Protein AF-A0AAD4HJQ7-F1 (afdb_monomer_lite)

Sequence (181 aa):
MALFNGVHYALSSSIQAGRHKELSALLDLHGATSAPPHTHIIALAGSHIEGEYEGSLHVVSDMWYEGIDGQYVSERYYSPDPIMIFSGVVACATDLSQWDLEVLSAGITSLGGQWRTALTRDVTHLFALHKQSNKYQTAMYFAPYTGMFILTPHWFDDSVQLGCRISEIPYLWPDPEVLAR

InterPro domains:
  IPR001357 BRCT domain [PF12738] (89-140)
  IPR001357 BRCT domain [PS50172] (81-173)
  IPR036420 BRCT domain superfamily [G3DSA:3.40.50.10190] (83-172)
  IPR036420 BRCT domain superfamily [SSF52113] (53-179)
  IPR053036 Cell Cycle and DNA Repair Regulator [PTHR47667] (70-180)

pLDDT: mean 89.57, std 9.07, range [53.84, 98.19]

Organism: NCBI:txid1912939

Structure (mmCIF, N/CA/C/O backbone):
data_AF-A0AAD4HJQ7-F1
#
_entry.id   AF-A0AAD4HJQ7-F1
#
loop_
_atom_site.group_PDB
_atom_site.id
_atom_site.type_symbol
_atom_site.label_atom_id
_atom_site.label_alt_id
_atom_site.label_comp_id
_atom_site.label_asym_id
_atom_site.label_entity_id
_atom_site.label_seq_id
_atom_site.pdbx_PDB_ins_code
_atom_site.Cartn_x
_atom_site.Cartn_y
_atom_site.Cartn_z
_atom_site.occupancy
_atom_site.B_iso_or_equiv
_atom_site.auth_seq_id
_atom_site.auth_comp_id
_atom_site.auth_asym_id
_atom_site.auth_atom_id
_atom_site.pdbx_PDB_model_num
ATOM 1 N N . MET A 1 1 ? 19.127 -16.243 0.456 1.00 53.84 1 MET A N 1
ATOM 2 C CA . MET A 1 1 ? 18.537 -16.365 -0.895 1.00 53.84 1 MET A CA 1
ATOM 3 C C . MET A 1 1 ? 18.369 -14.960 -1.438 1.00 53.84 1 MET A C 1
ATOM 5 O O . MET A 1 1 ? 17.975 -14.101 -0.662 1.00 53.84 1 MET A O 1
ATOM 9 N N . ALA A 1 2 ? 18.725 -14.716 -2.700 1.00 65.38 2 ALA A N 1
ATOM 10 C CA . ALA A 1 2 ? 18.425 -13.444 -3.355 1.00 65.38 2 ALA A CA 1
ATOM 11 C C . ALA A 1 2 ? 16.905 -13.322 -3.536 1.00 65.38 2 ALA A C 1
ATOM 13 O O . ALA A 1 2 ? 16.264 -14.292 -3.941 1.00 65.38 2 ALA A O 1
ATOM 14 N N . LEU A 1 3 ? 16.345 -12.168 -3.185 1.00 73.75 3 LEU A N 1
ATOM 15 C CA . LEU A 1 3 ? 14.900 -11.931 -3.157 1.00 73.75 3 LEU A CA 1
ATOM 16 C C . LEU A 1 3 ? 14.321 -11.781 -4.563 1.00 73.75 3 LEU A C 1
ATOM 18 O O . LEU A 1 3 ? 13.206 -12.219 -4.808 1.00 73.75 3 LEU A O 1
ATOM 22 N N . PHE A 1 4 ? 15.112 -11.249 -5.492 1.00 79.62 4 PHE A N 1
ATOM 23 C CA . PHE A 1 4 ? 14.716 -10.974 -6.870 1.00 79.62 4 PHE A CA 1
ATOM 24 C C . PHE A 1 4 ? 15.426 -11.861 -7.890 1.00 79.62 4 PHE A C 1
ATOM 26 O O . PHE A 1 4 ? 15.778 -11.428 -8.985 1.00 79.62 4 PHE A O 1
ATOM 33 N N . ASN A 1 5 ? 15.654 -13.126 -7.540 1.00 81.56 5 ASN A N 1
ATOM 34 C CA . ASN A 1 5 ? 16.309 -14.050 -8.455 1.00 81.56 5 ASN A CA 1
ATOM 35 C C . ASN A 1 5 ? 15.503 -14.199 -9.761 1.00 81.56 5 ASN A C 1
ATOM 37 O O . ASN A 1 5 ? 14.342 -14.602 -9.729 1.00 81.56 5 ASN A O 1
ATOM 41 N N . GLY A 1 6 ? 16.129 -13.894 -10.901 1.00 86.38 6 GLY A N 1
ATOM 42 C CA . GLY A 1 6 ? 15.483 -13.921 -12.217 1.00 86.38 6 GLY A CA 1
ATOM 43 C C . GLY A 1 6 ? 14.704 -12.653 -12.583 1.00 86.38 6 GLY A C 1
ATOM 44 O O . GLY A 1 6 ? 14.067 -12.626 -13.634 1.00 86.38 6 GLY A O 1
ATOM 45 N N . VAL A 1 7 ? 14.763 -11.596 -11.767 1.00 90.75 7 VAL A N 1
ATOM 46 C CA . VAL A 1 7 ? 14.189 -10.288 -12.110 1.00 90.75 7 VAL A CA 1
ATOM 47 C C . VAL A 1 7 ? 15.192 -9.496 -12.941 1.00 90.75 7 VAL A C 1
ATOM 49 O O . VAL A 1 7 ? 16.230 -9.052 -12.454 1.00 90.75 7 VAL A O 1
ATOM 52 N N . HIS A 1 8 ? 14.838 -9.286 -14.203 1.00 93.94 8 HIS A N 1
ATOM 53 C CA . HIS A 1 8 ? 15.518 -8.373 -15.115 1.00 93.94 8 HIS A CA 1
ATOM 54 C C . HIS A 1 8 ? 14.680 -7.094 -15.235 1.00 93.94 8 HIS A C 1
ATOM 56 O O . HIS A 1 8 ? 13.587 -7.152 -15.807 1.00 93.94 8 HIS A O 1
ATOM 62 N N . TYR A 1 9 ? 15.125 -5.973 -14.668 1.00 93.56 9 TYR A N 1
ATOM 63 C CA . TYR A 1 9 ? 14.328 -4.750 -14.541 1.00 93.56 9 TYR A CA 1
ATOM 64 C C . TYR A 1 9 ? 14.770 -3.643 -15.503 1.00 93.56 9 TYR A C 1
ATOM 66 O O . TYR A 1 9 ? 15.954 -3.463 -15.770 1.00 93.56 9 TYR A O 1
ATOM 74 N N . ALA A 1 10 ? 13.803 -2.860 -15.968 1.00 93.56 10 ALA A N 1
ATOM 75 C CA . ALA A 1 10 ? 14.008 -1.545 -16.562 1.00 93.56 10 ALA A CA 1
ATOM 76 C C . ALA A 1 10 ? 13.371 -0.477 -15.662 1.00 93.56 10 ALA A C 1
ATOM 78 O O . ALA A 1 10 ? 12.372 -0.743 -14.992 1.00 93.56 10 ALA A O 1
ATOM 79 N N . LEU A 1 11 ? 13.934 0.731 -15.641 1.00 93.31 11 LEU A N 1
ATOM 80 C CA . LEU A 1 11 ? 13.335 1.874 -14.949 1.00 93.31 11 LEU A CA 1
ATOM 81 C C . LEU A 1 11 ? 12.582 2.742 -15.960 1.00 93.31 11 LEU A C 1
ATOM 83 O O . LEU A 1 11 ? 13.132 3.096 -17.003 1.00 93.31 11 LEU A O 1
ATOM 87 N N . SER A 1 12 ? 11.334 3.068 -15.638 1.00 93.06 12 SER A N 1
ATOM 88 C CA . SER A 1 12 ? 10.480 3.973 -16.408 1.00 93.06 12 SER A CA 1
ATOM 89 C C . SER A 1 12 ? 11.020 5.403 -16.400 1.00 93.06 12 SER A C 1
ATOM 91 O O . SER A 1 12 ? 11.696 5.830 -15.460 1.00 93.06 12 SER A O 1
ATOM 93 N N . SER A 1 13 ? 10.643 6.174 -17.421 1.00 91.12 13 SER A N 1
ATOM 94 C CA . SER A 1 13 ? 10.939 7.608 -17.502 1.00 91.12 13 SER A CA 1
ATOM 95 C C . SER A 1 13 ? 10.264 8.442 -16.400 1.00 91.12 13 SER A C 1
ATOM 97 O O . SER A 1 13 ? 10.694 9.561 -16.117 1.00 91.12 13 SER A O 1
ATOM 99 N N . SER A 1 14 ? 9.243 7.878 -15.745 1.00 91.38 14 SER A N 1
ATOM 100 C CA . SER A 1 14 ? 8.545 8.470 -14.597 1.00 91.38 14 SER A CA 1
ATOM 101 C C . SER A 1 14 ? 9.419 8.621 -13.348 1.00 91.38 14 SER A C 1
ATOM 103 O O . SER A 1 14 ? 9.128 9.458 -12.489 1.00 91.38 14 SER A O 1
ATOM 105 N N . ILE A 1 15 ? 10.492 7.835 -13.219 1.00 90.19 15 ILE A N 1
ATOM 106 C CA . ILE A 1 15 ? 11.391 7.910 -12.068 1.00 90.19 15 ILE A CA 1
ATOM 107 C C . ILE A 1 15 ? 12.404 9.041 -12.302 1.00 90.19 15 ILE A C 1
ATOM 109 O O . ILE A 1 15 ? 12.969 9.220 -13.376 1.00 90.19 15 ILE A O 1
ATOM 113 N N . GLN A 1 16 ? 12.641 9.862 -11.278 1.00 87.69 16 GLN A N 1
ATOM 114 C CA . GLN A 1 16 ? 13.608 10.954 -11.380 1.00 87.69 16 GLN A CA 1
ATOM 115 C C . GLN A 1 16 ? 15.048 10.426 -11.411 1.00 87.69 16 GLN A C 1
ATOM 117 O O . GLN A 1 16 ? 15.407 9.530 -10.645 1.00 87.69 16 GLN A O 1
ATOM 122 N N . ALA A 1 17 ? 15.919 11.067 -12.198 1.00 83.94 17 ALA A N 1
ATOM 123 C CA . ALA A 1 17 ? 17.318 10.656 -12.368 1.00 83.94 17 ALA A CA 1
ATOM 124 C C . ALA A 1 17 ? 18.100 10.501 -11.045 1.00 83.94 17 ALA A C 1
ATOM 126 O O . ALA A 1 17 ? 18.955 9.625 -10.933 1.00 83.94 17 ALA A O 1
ATOM 127 N N . GLY A 1 18 ? 17.796 11.316 -10.027 1.00 83.81 18 GLY A N 1
ATOM 128 C CA . GLY A 1 18 ? 18.406 11.192 -8.697 1.00 83.81 18 GLY A CA 1
ATOM 129 C C . GLY A 1 18 ? 18.055 9.877 -7.989 1.00 83.81 18 GLY A C 1
ATOM 130 O O . GLY A 1 18 ? 18.923 9.269 -7.367 1.00 83.81 18 GLY A O 1
ATOM 131 N N . ARG A 1 19 ? 16.815 9.400 -8.152 1.00 85.69 19 ARG A N 1
ATOM 132 C CA . ARG A 1 19 ? 16.302 8.168 -7.535 1.00 85.69 19 ARG A CA 1
ATOM 133 C C . ARG A 1 19 ? 16.694 6.906 -8.306 1.00 85.69 19 ARG A C 1
ATOM 135 O O . ARG A 1 19 ? 16.763 5.840 -7.707 1.00 85.69 19 ARG A O 1
ATOM 142 N N . HIS A 1 20 ? 17.031 7.017 -9.596 1.00 88.88 20 HIS A N 1
ATOM 143 C CA . HIS A 1 20 ? 17.477 5.872 -10.409 1.00 88.88 20 HIS A CA 1
ATOM 144 C C . HIS A 1 20 ? 18.635 5.124 -9.755 1.00 88.88 20 HIS A C 1
ATOM 146 O O . HIS A 1 20 ? 18.604 3.906 -9.637 1.00 88.88 20 HIS A O 1
ATOM 152 N N . LYS A 1 21 ? 19.660 5.860 -9.314 1.00 88.44 21 LYS A N 1
ATOM 153 C CA . LYS A 1 21 ? 20.875 5.253 -8.766 1.00 88.44 21 LYS A CA 1
ATOM 154 C C . LYS A 1 21 ? 20.607 4.514 -7.456 1.00 88.44 21 LYS A C 1
ATOM 156 O O . LYS A 1 21 ? 21.158 3.439 -7.247 1.00 88.44 21 LYS A O 1
ATOM 161 N N . GLU A 1 22 ? 19.790 5.104 -6.591 1.00 88.81 22 GLU A N 1
ATOM 162 C CA . GLU A 1 22 ? 19.395 4.506 -5.316 1.00 88.81 22 GLU A CA 1
ATOM 163 C C . GLU A 1 22 ? 18.571 3.238 -5.540 1.00 88.81 22 GLU A C 1
ATOM 165 O O . GLU A 1 22 ? 18.922 2.175 -5.032 1.00 88.81 22 GLU A O 1
ATOM 170 N N . LEU A 1 23 ? 17.535 3.332 -6.373 1.00 88.75 23 LEU A N 1
ATOM 171 C CA . LEU A 1 23 ? 16.644 2.218 -6.664 1.00 88.75 23 LEU A CA 1
ATOM 172 C C . LEU A 1 23 ? 17.383 1.065 -7.353 1.00 88.75 23 LEU A C 1
ATOM 174 O O . LEU A 1 23 ? 17.242 -0.081 -6.937 1.00 88.75 23 LEU A O 1
ATOM 178 N N . SER A 1 24 ? 18.232 1.358 -8.344 1.00 91.44 24 SER A N 1
ATOM 179 C CA . SER A 1 24 ? 19.091 0.349 -8.971 1.00 91.44 24 SER A CA 1
ATOM 180 C C . SER A 1 24 ? 20.007 -0.330 -7.960 1.00 91.44 24 SER A C 1
ATOM 182 O O . SER A 1 24 ? 20.084 -1.553 -7.944 1.00 91.44 24 SER A O 1
ATOM 184 N N . ALA A 1 25 ? 20.655 0.435 -7.075 1.00 89.94 25 ALA A N 1
ATOM 185 C CA . ALA A 1 25 ? 21.526 -0.142 -6.055 1.00 89.94 25 ALA A CA 1
ATOM 186 C C . ALA A 1 25 ? 20.768 -1.092 -5.112 1.00 89.94 25 ALA A C 1
ATOM 188 O O . ALA A 1 25 ? 21.298 -2.145 -4.766 1.00 89.94 25 ALA A O 1
ATOM 189 N N . LEU A 1 26 ? 19.534 -0.753 -4.725 1.00 87.56 26 LEU A N 1
ATOM 190 C CA . LEU A 1 26 ? 18.683 -1.604 -3.885 1.00 87.56 26 LEU A CA 1
ATOM 191 C C . LEU A 1 26 ? 18.238 -2.881 -4.611 1.00 87.56 26 LEU A C 1
ATOM 193 O O . LEU A 1 26 ? 18.324 -3.976 -4.055 1.00 87.56 26 LEU A O 1
ATOM 197 N N . LEU A 1 27 ? 17.793 -2.762 -5.861 1.00 88.75 27 LEU A N 1
ATOM 198 C CA . LEU A 1 27 ? 17.360 -3.898 -6.679 1.00 88.75 27 LEU A CA 1
ATOM 199 C C . LEU A 1 27 ? 18.513 -4.870 -6.946 1.00 88.75 27 LEU A C 1
ATOM 201 O O . LEU A 1 27 ? 18.362 -6.079 -6.745 1.00 88.75 27 LEU A O 1
ATOM 205 N N . ASP A 1 28 ? 19.675 -4.339 -7.328 1.00 90.88 28 ASP A N 1
ATOM 206 C CA . ASP A 1 28 ? 20.890 -5.113 -7.583 1.00 90.88 28 ASP A CA 1
ATOM 207 C C . ASP A 1 28 ? 21.371 -5.813 -6.300 1.00 90.88 28 ASP A C 1
ATOM 209 O O . ASP A 1 28 ? 21.709 -6.999 -6.322 1.00 90.88 28 ASP A O 1
ATOM 213 N N . LEU A 1 29 ? 21.333 -5.118 -5.152 1.00 87.88 29 LEU A N 1
ATOM 214 C CA . LEU A 1 29 ? 21.660 -5.688 -3.838 1.00 87.88 29 LEU A CA 1
ATOM 215 C C . LEU A 1 29 ? 20.775 -6.898 -3.497 1.00 87.88 29 LEU A C 1
ATOM 217 O O . LEU A 1 29 ? 21.240 -7.855 -2.873 1.00 87.88 29 LEU A O 1
ATOM 221 N N . HIS A 1 30 ? 19.513 -6.877 -3.925 1.00 85.50 30 HIS A N 1
ATOM 222 C CA . HIS A 1 30 ? 18.552 -7.959 -3.713 1.00 85.50 30 HIS A CA 1
ATOM 223 C C . HIS A 1 30 ? 18.520 -9.007 -4.840 1.00 85.50 30 HIS A C 1
ATOM 225 O O . HIS A 1 30 ? 17.731 -9.958 -4.774 1.00 85.50 30 HIS A O 1
ATOM 231 N N . GLY A 1 31 ? 19.442 -8.906 -5.803 1.00 88.50 31 GLY A N 1
ATOM 232 C CA . GLY A 1 31 ? 19.708 -9.903 -6.840 1.00 88.50 31 GLY A CA 1
ATOM 233 C C . GLY A 1 31 ? 18.910 -9.738 -8.130 1.00 88.50 31 GLY A C 1
ATOM 234 O O . GLY A 1 31 ? 18.903 -10.666 -8.938 1.00 88.50 31 GLY A O 1
ATOM 235 N N . ALA A 1 32 ? 18.260 -8.589 -8.324 1.00 91.12 32 ALA A N 1
ATOM 236 C CA . ALA A 1 32 ? 17.746 -8.200 -9.630 1.00 91.12 32 ALA A CA 1
ATOM 237 C C . ALA A 1 32 ? 18.899 -7.730 -10.537 1.00 91.12 32 ALA A C 1
ATOM 239 O O . ALA A 1 32 ? 20.020 -7.496 -10.083 1.00 91.12 32 ALA A O 1
ATOM 240 N N . THR A 1 33 ? 18.639 -7.576 -11.831 1.00 93.62 33 THR A N 1
ATOM 241 C CA . THR A 1 33 ? 19.623 -7.051 -12.786 1.00 93.62 33 THR A CA 1
ATOM 242 C C . THR A 1 33 ? 18.975 -6.131 -13.809 1.00 93.62 33 THR A C 1
ATOM 244 O O . THR A 1 33 ? 17.847 -6.362 -14.223 1.00 93.62 33 THR A O 1
ATOM 247 N N . SER A 1 34 ? 19.698 -5.111 -14.267 1.00 93.88 34 SER A N 1
ATOM 248 C CA . SER A 1 34 ? 19.281 -4.259 -15.390 1.00 93.88 34 SER A CA 1
ATOM 249 C C . SER A 1 34 ? 19.642 -4.838 -16.768 1.00 93.88 34 SER A C 1
ATOM 251 O O . SER A 1 34 ? 19.495 -4.172 -17.792 1.00 93.88 34 SER A O 1
ATOM 253 N N . ALA A 1 35 ? 20.153 -6.074 -16.823 1.00 93.44 35 ALA A N 1
ATOM 254 C CA . ALA A 1 35 ? 20.524 -6.719 -18.077 1.00 93.44 35 ALA A CA 1
ATOM 255 C C . ALA A 1 35 ? 19.285 -7.198 -18.865 1.00 93.44 35 ALA A C 1
ATOM 257 O O . ALA A 1 35 ? 18.402 -7.824 -18.278 1.00 93.44 35 ALA A O 1
ATOM 258 N N . PRO A 1 36 ? 19.223 -7.008 -20.195 1.00 90.94 36 PRO A N 1
ATOM 259 C CA . PRO A 1 36 ? 18.152 -7.563 -21.021 1.00 90.94 36 PRO A CA 1
ATOM 260 C C . PRO A 1 36 ? 18.276 -9.096 -21.194 1.00 90.94 36 PRO A C 1
ATOM 262 O O . PRO A 1 36 ? 19.372 -9.643 -21.037 1.00 90.94 36 PRO A O 1
ATOM 265 N N . PRO A 1 37 ? 17.193 -9.799 -21.586 1.00 92.25 37 PRO A N 1
ATOM 266 C CA . PRO A 1 37 ? 15.848 -9.272 -21.838 1.00 92.25 37 PRO A CA 1
ATOM 267 C C . PRO A 1 37 ? 15.123 -8.901 -20.538 1.00 92.25 37 PRO A C 1
ATOM 269 O O . PRO A 1 37 ? 15.193 -9.630 -19.553 1.00 92.25 37 PRO A O 1
ATOM 272 N N . HIS A 1 38 ? 14.422 -7.764 -20.538 1.00 93.25 38 HIS A N 1
ATOM 273 C CA . HIS A 1 38 ? 13.694 -7.305 -19.357 1.00 93.25 38 HIS A CA 1
ATOM 274 C C . HIS A 1 38 ? 12.446 -8.159 -19.109 1.00 93.25 38 HIS A C 1
ATOM 276 O O . HIS A 1 38 ? 11.798 -8.641 -20.035 1.00 93.25 38 HIS A O 1
ATOM 282 N N . THR A 1 39 ? 12.121 -8.313 -17.833 1.00 92.56 39 THR A N 1
ATOM 283 C CA . THR A 1 39 ? 10.938 -9.013 -17.308 1.00 92.56 39 THR A CA 1
ATOM 284 C C . THR A 1 39 ? 10.015 -8.054 -16.560 1.00 92.56 39 THR A C 1
ATOM 286 O O . THR A 1 39 ? 8.809 -8.273 -16.533 1.00 92.56 39 THR A O 1
ATOM 289 N N . HIS A 1 40 ? 10.579 -6.990 -15.978 1.00 92.62 40 HIS A N 1
ATOM 290 C CA . HIS A 1 40 ? 9.864 -6.009 -15.173 1.00 92.62 40 HIS A CA 1
ATOM 291 C C . HIS A 1 40 ? 10.182 -4.589 -15.642 1.00 92.62 40 HIS A C 1
ATOM 293 O O . HIS A 1 40 ? 11.316 -4.297 -16.031 1.00 92.62 40 HIS A O 1
ATOM 299 N N . ILE A 1 41 ? 9.199 -3.700 -15.548 1.00 93.12 41 ILE A N 1
ATOM 300 C CA . ILE A 1 41 ? 9.391 -2.253 -15.611 1.00 93.12 41 ILE A CA 1
ATOM 301 C C . ILE A 1 41 ? 8.957 -1.647 -14.280 1.00 93.12 41 ILE A C 1
ATOM 303 O O . ILE A 1 41 ? 7.861 -1.918 -13.792 1.00 93.12 41 ILE A O 1
ATOM 307 N N . ILE A 1 42 ? 9.840 -0.852 -13.685 1.00 92.88 42 ILE A N 1
ATOM 308 C CA . ILE A 1 42 ? 9.601 -0.190 -12.406 1.00 92.88 42 ILE A CA 1
ATOM 309 C C . ILE A 1 42 ? 9.298 1.276 -12.684 1.00 92.88 42 ILE A C 1
ATOM 311 O O . ILE A 1 42 ? 10.084 1.954 -13.349 1.00 92.88 42 ILE A O 1
ATOM 315 N N . ALA A 1 43 ? 8.166 1.755 -12.187 1.00 93.44 43 ALA A N 1
ATOM 316 C CA . ALA A 1 43 ? 7.661 3.102 -12.410 1.00 93.44 43 ALA A CA 1
ATOM 317 C C . ALA A 1 43 ? 7.321 3.807 -11.103 1.00 93.44 43 ALA A C 1
ATOM 319 O O . ALA A 1 43 ? 7.107 3.167 -10.082 1.00 93.44 43 ALA A O 1
ATOM 320 N N . LEU A 1 44 ? 7.257 5.133 -11.129 1.00 90.94 44 LEU A N 1
ATOM 321 C CA . LEU A 1 44 ? 6.841 5.908 -9.965 1.00 90.94 44 LEU A CA 1
ATOM 322 C C . LEU A 1 44 ? 5.393 5.547 -9.586 1.00 90.94 44 LEU A C 1
ATOM 324 O O . LEU A 1 44 ? 4.520 5.511 -10.455 1.00 90.94 44 LEU A O 1
ATOM 328 N N . ALA A 1 45 ? 5.115 5.290 -8.310 1.00 88.94 45 ALA A N 1
ATOM 329 C CA . ALA A 1 45 ? 3.748 5.094 -7.838 1.00 88.94 45 ALA A CA 1
ATOM 330 C C . ALA A 1 45 ? 2.850 6.287 -8.221 1.00 88.94 45 ALA A C 1
ATOM 332 O O . ALA A 1 45 ? 3.209 7.446 -8.011 1.00 88.94 45 ALA A O 1
ATOM 333 N N . GLY A 1 46 ? 1.682 5.998 -8.795 1.00 88.25 46 GLY A N 1
ATOM 334 C CA . GLY A 1 46 ? 0.746 7.006 -9.292 1.00 88.25 46 GLY A CA 1
ATOM 335 C C . GLY A 1 46 ? 1.091 7.583 -10.669 1.00 88.25 46 GLY A C 1
ATOM 336 O O . GLY A 1 46 ? 0.530 8.610 -11.048 1.00 88.25 46 GLY A O 1
ATOM 337 N N . SER A 1 47 ? 2.009 6.968 -11.420 1.00 88.44 47 SER A N 1
ATOM 338 C CA . SER A 1 47 ? 2.360 7.408 -12.774 1.00 88.44 47 SER A CA 1
ATOM 339 C C . SER A 1 47 ? 1.653 6.594 -13.858 1.00 88.44 47 SER A C 1
ATOM 341 O O . SER A 1 47 ? 1.473 5.381 -13.757 1.00 88.44 47 SER A O 1
ATOM 343 N N . HIS A 1 48 ? 1.278 7.278 -14.940 1.00 84.38 48 HIS A N 1
ATOM 344 C CA . HIS A 1 48 ? 0.820 6.640 -16.168 1.00 84.38 48 HIS A CA 1
ATOM 345 C C . HIS A 1 48 ? 2.027 6.380 -17.072 1.00 84.38 48 HIS A C 1
ATOM 347 O O . HIS A 1 48 ? 2.686 7.328 -17.494 1.00 84.38 48 HIS A O 1
ATOM 353 N N . ILE A 1 49 ? 2.300 5.112 -17.380 1.00 84.62 49 ILE A N 1
ATOM 354 C CA . ILE A 1 49 ? 3.458 4.695 -18.194 1.00 84.62 49 ILE A CA 1
ATOM 355 C C . ILE A 1 49 ? 3.048 3.978 -19.489 1.00 84.62 49 ILE A C 1
ATOM 357 O O . ILE A 1 49 ? 3.773 3.131 -20.015 1.00 84.62 49 ILE A O 1
ATOM 361 N N . GLU A 1 50 ? 1.844 4.269 -19.985 1.00 79.81 50 GLU A N 1
ATOM 362 C CA . GLU A 1 50 ? 1.331 3.683 -21.222 1.00 79.81 50 GLU A CA 1
ATOM 363 C C . GLU A 1 50 ? 2.275 3.970 -22.398 1.00 79.81 50 GLU A C 1
ATOM 365 O O . GLU A 1 50 ? 2.661 5.111 -22.646 1.00 79.81 50 GLU A O 1
ATOM 370 N N . GLY A 1 51 ? 2.648 2.920 -23.132 1.00 78.19 51 GLY A N 1
ATOM 371 C CA . GLY A 1 51 ? 3.512 3.033 -24.308 1.00 78.19 51 GLY A CA 1
ATOM 372 C C . GLY A 1 51 ? 5.013 3.130 -24.019 1.00 78.19 51 GLY A C 1
ATOM 373 O O . GLY A 1 51 ? 5.789 3.196 -24.968 1.00 78.19 51 GLY A O 1
ATOM 374 N N . GLU A 1 52 ? 5.453 3.092 -22.755 1.00 80.94 52 GLU A N 1
ATOM 375 C CA . GLU A 1 52 ? 6.890 3.024 -22.426 1.00 80.94 52 GLU A CA 1
ATOM 376 C C . GLU A 1 52 ? 7.502 1.631 -22.643 1.00 80.94 52 GLU A C 1
ATOM 378 O O . GLU A 1 52 ? 8.723 1.485 -22.701 1.00 80.94 52 GLU A O 1
ATOM 383 N N . TYR A 1 53 ? 6.671 0.597 -22.754 1.00 76.56 53 TYR A N 1
ATOM 384 C CA . TYR A 1 53 ? 7.103 -0.786 -22.905 1.00 76.56 53 TYR A CA 1
ATOM 385 C C . TYR A 1 53 ? 6.244 -1.538 -23.925 1.00 76.56 53 TYR A C 1
ATOM 387 O O . TYR A 1 53 ? 5.064 -1.246 -24.113 1.00 76.56 53 TYR A O 1
ATOM 395 N N . GLU A 1 54 ? 6.846 -2.543 -24.560 1.00 68.00 54 GLU A N 1
ATOM 396 C CA . GLU A 1 54 ? 6.178 -3.460 -25.483 1.00 68.00 54 GLU A 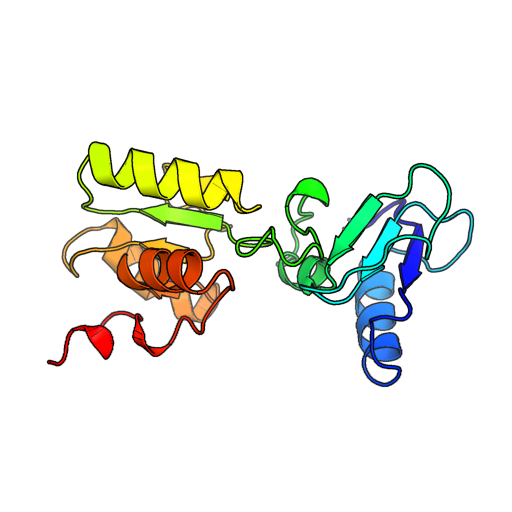CA 1
ATOM 397 C C . GLU A 1 54 ? 6.186 -4.884 -24.907 1.00 68.00 54 GLU A C 1
ATOM 399 O O . GLU A 1 54 ? 7.172 -5.331 -24.318 1.00 68.00 54 GLU A O 1
ATOM 404 N N . GLY A 1 55 ? 5.093 -5.625 -25.104 1.00 74.75 55 GLY A N 1
ATOM 405 C CA . GLY A 1 55 ? 4.992 -7.031 -24.707 1.00 74.75 55 GLY A CA 1
ATOM 406 C C . GLY A 1 55 ? 4.523 -7.260 -23.265 1.00 74.75 55 GLY A C 1
ATOM 407 O O . GLY A 1 55 ? 3.815 -6.446 -22.682 1.00 74.75 55 GLY A O 1
ATOM 408 N N . SER A 1 56 ? 4.864 -8.423 -22.709 1.00 81.38 56 SER A N 1
ATOM 409 C CA . SER A 1 56 ? 4.323 -8.947 -21.446 1.00 81.38 56 SER A CA 1
ATOM 410 C C . SER A 1 56 ? 5.206 -8.640 -20.228 1.00 81.38 56 SER A C 1
ATOM 412 O O . SER A 1 56 ? 5.490 -9.543 -19.440 1.00 81.38 56 SER A O 1
ATOM 414 N N . LEU A 1 57 ? 5.702 -7.406 -20.099 1.00 89.12 57 LEU A N 1
ATOM 415 C CA . LEU A 1 57 ? 6.480 -7.011 -18.919 1.00 89.12 57 LEU A CA 1
ATOM 416 C C . LEU A 1 57 ? 5.575 -6.871 -17.691 1.00 89.12 57 LEU A C 1
ATOM 418 O O . LEU A 1 57 ? 4.452 -6.376 -17.784 1.00 89.12 57 LEU A O 1
ATOM 422 N N . HIS A 1 58 ? 6.092 -7.253 -16.526 1.00 90.00 58 HIS A N 1
ATOM 423 C CA . HIS A 1 58 ? 5.458 -6.951 -15.249 1.00 90.00 58 HIS A CA 1
ATOM 424 C C . HIS A 1 58 ? 5.706 -5.489 -14.886 1.00 90.00 58 HIS A C 1
ATOM 426 O O . HIS A 1 58 ? 6.844 -5.064 -14.691 1.00 90.00 58 HIS A O 1
ATOM 432 N N . VAL A 1 59 ? 4.632 -4.717 -14.801 1.00 91.19 59 VAL A N 1
ATOM 433 C CA . VAL A 1 59 ? 4.683 -3.304 -14.436 1.00 91.19 59 VAL A CA 1
ATOM 434 C C . VAL A 1 59 ? 4.503 -3.175 -12.932 1.00 91.19 59 VAL A C 1
ATOM 436 O O . VAL A 1 59 ? 3.469 -3.585 -12.407 1.00 91.19 59 VAL A O 1
ATOM 439 N N . VAL A 1 60 ? 5.492 -2.602 -12.249 1.00 92.00 60 VAL A N 1
ATOM 440 C CA . VAL A 1 60 ? 5.473 -2.437 -10.792 1.00 92.00 60 VAL A CA 1
ATOM 441 C C . VAL A 1 60 ? 5.836 -1.022 -10.368 1.00 92.00 60 VAL A C 1
ATOM 443 O O . VAL A 1 60 ? 6.610 -0.334 -11.028 1.00 92.00 60 VAL A O 1
ATOM 446 N N . SER A 1 61 ? 5.289 -0.579 -9.244 1.00 91.06 61 SER A N 1
ATOM 447 C CA . SER A 1 61 ? 5.670 0.670 -8.606 1.00 91.06 61 SER A CA 1
ATOM 448 C C . SER A 1 61 ? 7.056 0.554 -7.984 1.00 91.06 61 SER A C 1
ATOM 450 O O . SER A 1 61 ? 7.447 -0.501 -7.486 1.00 91.06 61 SER A O 1
ATOM 452 N N . ASP A 1 62 ? 7.747 1.673 -7.904 1.00 87.88 62 ASP A N 1
ATOM 453 C CA . ASP A 1 62 ? 8.963 1.888 -7.135 1.00 87.88 62 ASP A CA 1
ATOM 454 C C . ASP A 1 62 ? 8.810 1.562 -5.645 1.00 87.88 62 ASP A C 1
ATOM 456 O O . ASP A 1 62 ? 9.807 1.294 -4.998 1.00 87.88 62 ASP A O 1
ATOM 460 N N . MET A 1 63 ? 7.593 1.472 -5.110 1.00 83.38 63 MET A N 1
ATOM 461 C CA . MET A 1 63 ? 7.330 0.989 -3.745 1.00 83.38 63 MET A CA 1
ATOM 462 C C . MET A 1 63 ? 7.550 -0.523 -3.575 1.00 83.38 63 MET A C 1
ATOM 464 O O . MET A 1 63 ? 7.549 -1.026 -2.453 1.00 83.38 63 MET A O 1
ATOM 468 N N . TRP A 1 64 ? 7.749 -1.272 -4.665 1.00 82.81 64 TRP A N 1
ATOM 469 C CA . TRP A 1 64 ? 7.944 -2.723 -4.619 1.00 82.81 64 TRP A CA 1
ATOM 470 C C . TRP A 1 64 ? 9.172 -3.129 -3.798 1.00 82.81 64 TRP A C 1
ATOM 472 O O . TRP A 1 64 ? 9.169 -4.204 -3.198 1.00 82.81 64 TRP A O 1
ATOM 482 N N . TYR A 1 65 ? 10.187 -2.257 -3.692 1.00 71.81 65 TYR A N 1
ATOM 483 C CA . TYR A 1 65 ? 11.327 -2.538 -2.818 1.00 71.81 65 TYR A CA 1
ATOM 484 C C . TYR A 1 65 ? 11.031 -2.346 -1.325 1.00 71.81 65 TYR A C 1
ATOM 486 O O . TYR A 1 65 ? 11.690 -2.966 -0.494 1.00 71.81 65 TYR A O 1
ATOM 494 N N . GLU A 1 66 ? 10.053 -1.515 -0.959 1.00 64.81 66 GLU A N 1
ATOM 495 C CA . GLU A 1 66 ? 9.755 -1.215 0.449 1.00 64.81 66 GLU A CA 1
ATOM 496 C C . GLU A 1 66 ? 9.069 -2.386 1.159 1.00 64.81 66 GLU A C 1
ATOM 498 O O . GLU A 1 66 ? 9.206 -2.546 2.368 1.00 64.81 66 GLU A O 1
ATOM 503 N N . GLY A 1 67 ? 8.402 -3.269 0.410 1.00 57.84 67 GLY A N 1
ATOM 504 C CA . GLY A 1 67 ? 7.850 -4.519 0.944 1.00 57.84 67 GLY A CA 1
ATOM 505 C C . GLY A 1 67 ? 8.901 -5.547 1.383 1.00 57.84 67 GLY A C 1
ATOM 506 O O . GLY A 1 67 ? 8.546 -6.588 1.935 1.00 57.84 67 GLY A O 1
ATOM 507 N N . ILE A 1 68 ? 10.189 -5.294 1.138 1.00 60.53 68 ILE A N 1
ATOM 508 C CA . ILE A 1 68 ? 11.263 -6.279 1.272 1.00 60.53 68 ILE A CA 1
ATOM 509 C C . ILE A 1 68 ? 11.932 -6.214 2.655 1.00 60.53 68 ILE A C 1
ATOM 511 O O . ILE A 1 68 ? 13.149 -6.055 2.771 1.00 60.53 68 ILE A O 1
ATOM 515 N N . ASP A 1 69 ? 11.183 -6.451 3.733 1.00 58.12 69 ASP A N 1
ATOM 516 C CA . ASP A 1 69 ? 11.781 -6.798 5.039 1.00 58.12 69 ASP A CA 1
ATOM 517 C C . ASP A 1 69 ? 12.322 -8.247 5.015 1.00 58.12 69 ASP A C 1
ATOM 519 O O . ASP A 1 69 ? 11.908 -9.136 5.763 1.00 58.12 69 ASP A O 1
ATOM 523 N N . GLY A 1 70 ? 13.190 -8.540 4.042 1.00 57.91 70 GLY A N 1
ATOM 524 C CA . GLY A 1 70 ? 13.738 -9.872 3.803 1.00 57.91 70 GLY A CA 1
ATOM 525 C C . GLY A 1 70 ? 12.755 -10.890 3.210 1.00 57.91 70 GLY A C 1
ATOM 526 O O . GLY A 1 70 ? 13.087 -12.076 3.179 1.00 57.91 70 GLY A O 1
ATOM 527 N N . GLN A 1 71 ? 11.573 -10.472 2.739 1.00 62.38 71 GLN A N 1
ATOM 528 C CA . GLN A 1 71 ? 10.580 -11.346 2.097 1.00 62.38 71 GLN A CA 1
ATOM 529 C C . GLN A 1 71 ? 10.236 -10.856 0.690 1.00 62.38 71 GLN A C 1
ATOM 531 O O . GLN A 1 71 ? 10.068 -9.664 0.459 1.00 62.38 71 GLN A O 1
ATOM 536 N N . TYR A 1 72 ? 10.155 -11.787 -0.264 1.00 66.12 72 TYR A N 1
ATOM 537 C CA . TYR A 1 72 ? 9.695 -11.474 -1.613 1.00 66.12 72 TYR A CA 1
ATOM 538 C C . TYR A 1 72 ? 8.194 -11.194 -1.573 1.00 66.12 72 TYR A C 1
ATOM 540 O O . TYR A 1 72 ? 7.427 -12.005 -1.046 1.00 66.12 72 TYR A O 1
ATOM 548 N N . VAL A 1 73 ? 7.779 -10.073 -2.159 1.00 72.50 73 VAL A N 1
ATOM 549 C CA . VAL A 1 73 ? 6.370 -9.703 -2.277 1.00 72.50 73 VAL A CA 1
ATOM 550 C C . VAL A 1 73 ? 5.985 -9.695 -3.750 1.00 72.50 73 VAL A C 1
ATOM 552 O O . VAL A 1 73 ? 6.733 -9.218 -4.596 1.00 72.50 73 VAL A O 1
ATOM 555 N N . SER A 1 74 ? 4.827 -10.269 -4.069 1.00 78.31 74 SER A N 1
ATOM 556 C CA . SER A 1 74 ? 4.382 -10.438 -5.455 1.00 78.31 74 SER A CA 1
ATOM 557 C C . SER A 1 74 ? 4.136 -9.090 -6.137 1.00 78.31 74 SER A C 1
ATOM 559 O O . SER A 1 74 ? 3.413 -8.249 -5.601 1.00 78.31 74 SER A O 1
ATOM 561 N N . GLU A 1 75 ? 4.660 -8.938 -7.354 1.00 82.75 75 GLU A N 1
ATOM 562 C CA . GLU A 1 75 ? 4.512 -7.765 -8.226 1.00 82.75 75 GLU A CA 1
ATOM 563 C C . GLU A 1 75 ? 3.059 -7.303 -8.401 1.00 82.75 75 GLU A C 1
ATOM 565 O O . GLU A 1 75 ? 2.791 -6.108 -8.494 1.00 82.75 75 GLU A O 1
ATOM 570 N N . ARG A 1 76 ? 2.095 -8.233 -8.363 1.00 82.62 76 ARG A N 1
ATOM 571 C CA . ARG A 1 76 ? 0.664 -7.945 -8.560 1.00 82.62 76 ARG A CA 1
ATOM 572 C C . ARG A 1 76 ? 0.068 -6.950 -7.555 1.00 82.62 76 ARG A C 1
ATOM 574 O O . ARG A 1 76 ? -1.019 -6.440 -7.798 1.00 82.62 76 ARG A O 1
ATOM 581 N N . TYR A 1 77 ? 0.726 -6.745 -6.414 1.00 84.44 77 TYR A N 1
ATOM 582 C CA . TYR A 1 77 ? 0.253 -5.870 -5.337 1.00 84.44 77 TYR A CA 1
ATOM 583 C C . TYR A 1 77 ? 0.948 -4.511 -5.314 1.00 84.44 77 TYR A C 1
ATOM 585 O O . TYR A 1 77 ? 0.688 -3.720 -4.416 1.00 84.44 77 TYR A O 1
ATOM 593 N N . TYR A 1 78 ? 1.831 -4.252 -6.274 1.00 89.19 78 TYR A N 1
ATOM 594 C CA . TYR A 1 78 ? 2.589 -3.013 -6.383 1.00 89.19 78 TYR A CA 1
ATOM 595 C C . TYR A 1 78 ? 2.348 -2.403 -7.756 1.00 89.19 78 TYR A C 1
ATOM 597 O O . TYR A 1 78 ? 3.274 -2.254 -8.536 1.00 89.19 78 TYR A O 1
ATOM 605 N N . SER A 1 79 ? 1.099 -2.084 -8.088 1.00 90.56 79 SER A N 1
ATOM 606 C CA . SER A 1 79 ? 0.785 -1.358 -9.320 1.00 90.56 79 SER A CA 1
ATOM 607 C C . SER A 1 79 ? 1.240 0.108 -9.220 1.00 90.56 79 SER A C 1
ATOM 609 O O . SER A 1 79 ? 1.004 0.732 -8.182 1.00 90.56 79 SER A O 1
ATOM 611 N N . PRO A 1 80 ? 1.860 0.688 -10.265 1.00 90.88 80 PRO A N 1
ATOM 612 C CA . PRO A 1 80 ? 2.093 2.127 -10.348 1.00 90.88 80 PRO A CA 1
ATOM 613 C C . PRO A 1 80 ? 0.860 2.904 -10.830 1.00 90.88 80 PRO A C 1
ATOM 615 O O . PRO A 1 80 ? 0.892 4.130 -10.795 1.00 90.88 80 PRO A O 1
ATOM 618 N N . ASP A 1 81 ? -0.205 2.221 -11.266 1.00 90.62 81 ASP A N 1
ATOM 619 C CA . ASP A 1 81 ? -1.425 2.854 -11.773 1.00 90.62 81 ASP A CA 1
ATOM 620 C C . ASP A 1 81 ? -2.057 3.767 -10.702 1.00 90.62 81 ASP A C 1
ATOM 622 O O . ASP A 1 81 ? -2.364 3.286 -9.606 1.00 90.62 81 ASP A O 1
ATOM 626 N N . PRO A 1 82 ? -2.283 5.062 -10.988 1.00 88.81 82 PRO A N 1
ATOM 627 C CA . PRO A 1 82 ? -2.873 5.989 -10.027 1.00 88.81 82 PRO A CA 1
ATOM 628 C C . PRO A 1 82 ? -4.286 5.630 -9.559 1.00 88.81 82 PRO A C 1
ATOM 630 O O . PRO A 1 82 ? -4.689 6.126 -8.508 1.00 88.81 82 PRO A O 1
ATOM 633 N N . ILE A 1 83 ? -5.033 4.759 -10.251 1.00 91.88 83 ILE A N 1
ATOM 634 C CA . ILE A 1 83 ? -6.327 4.276 -9.727 1.00 91.88 83 ILE A CA 1
ATOM 635 C C . ILE A 1 83 ? -6.156 3.224 -8.619 1.00 91.88 83 ILE A C 1
ATOM 637 O O . ILE A 1 83 ? -7.079 2.990 -7.839 1.00 91.88 83 ILE A O 1
ATOM 641 N N . MET A 1 84 ? -4.984 2.587 -8.527 1.00 94.56 84 MET A N 1
ATOM 642 C CA . MET A 1 84 ? -4.666 1.566 -7.524 1.00 94.56 84 MET A CA 1
ATOM 643 C C . MET A 1 84 ? -4.131 2.222 -6.251 1.00 94.56 84 MET A C 1
ATOM 645 O O . MET A 1 84 ? -2.989 2.011 -5.841 1.00 94.56 84 MET A O 1
ATOM 649 N N . ILE A 1 85 ? -4.967 3.047 -5.620 1.00 94.81 85 ILE A N 1
ATOM 650 C CA . ILE A 1 85 ? -4.557 3.921 -4.512 1.00 94.81 85 ILE A CA 1
ATOM 651 C C . ILE A 1 85 ? -4.058 3.154 -3.278 1.00 94.81 85 ILE A C 1
ATOM 653 O O . ILE A 1 85 ? -3.288 3.691 -2.491 1.00 94.81 85 ILE A O 1
ATOM 657 N N . PHE A 1 86 ? -4.443 1.889 -3.111 1.00 95.62 86 PHE A N 1
ATOM 658 C CA . PHE A 1 86 ? -3.986 1.037 -2.011 1.00 95.62 86 PHE A CA 1
ATOM 659 C C . PHE A 1 86 ? -2.912 0.030 -2.440 1.00 95.62 86 PHE A C 1
ATOM 661 O O . PHE A 1 86 ? -2.628 -0.921 -1.715 1.00 95.62 86 PHE A O 1
ATOM 668 N N . SER A 1 87 ? -2.266 0.253 -3.585 1.00 93.38 87 SER A N 1
ATOM 669 C CA . SER A 1 87 ? -1.055 -0.464 -3.990 1.00 93.38 87 SER A CA 1
ATOM 670 C C . SER A 1 87 ? -0.009 -0.473 -2.861 1.00 93.38 87 SER A C 1
ATOM 672 O O . SER A 1 87 ? 0.275 0.549 -2.230 1.00 93.38 87 SER A O 1
ATOM 674 N N . GLY A 1 88 ? 0.519 -1.658 -2.552 1.00 90.00 88 GLY A N 1
ATOM 675 C CA . GLY A 1 88 ? 1.452 -1.908 -1.450 1.00 90.00 88 GLY A CA 1
ATOM 676 C C . GLY A 1 88 ? 0.823 -1.973 -0.051 1.00 90.00 88 GLY A C 1
ATOM 677 O O . GLY A 1 88 ? 1.523 -2.298 0.908 1.00 90.00 88 GLY A O 1
ATOM 678 N N . VAL A 1 89 ? -0.480 -1.713 0.104 1.00 93.62 89 VAL A N 1
ATOM 679 C CA . VAL A 1 89 ? -1.171 -1.798 1.400 1.00 93.62 89 VAL A CA 1
ATOM 680 C C . VAL A 1 89 ? -1.551 -3.243 1.701 1.00 93.62 89 VAL A C 1
ATOM 682 O O . VAL A 1 89 ? -2.269 -3.894 0.946 1.00 93.62 89 VAL A O 1
ATOM 685 N N . VAL A 1 90 ? -1.131 -3.730 2.864 1.00 94.44 90 VAL A N 1
ATOM 686 C CA . VAL A 1 90 ? -1.650 -4.953 3.493 1.00 94.44 90 VAL A CA 1
ATOM 687 C C . VAL A 1 90 ? -2.423 -4.558 4.742 1.00 94.44 90 VAL A C 1
ATOM 689 O O . VAL A 1 90 ? -1.822 -4.151 5.741 1.00 94.44 90 VAL A O 1
ATOM 692 N N . ALA A 1 91 ? -3.745 -4.667 4.675 1.00 97.31 91 ALA A N 1
ATOM 693 C CA . ALA A 1 91 ? -4.655 -4.213 5.708 1.00 97.31 91 ALA A CA 1
ATOM 694 C C . ALA A 1 91 ? -5.238 -5.362 6.538 1.00 97.31 91 ALA A C 1
ATOM 696 O O . ALA A 1 91 ? -5.518 -6.459 6.049 1.00 97.31 91 ALA A O 1
ATOM 697 N N . CYS A 1 92 ? -5.467 -5.074 7.810 1.00 96.69 92 CYS A N 1
ATOM 698 C CA . CYS A 1 92 ? -6.243 -5.887 8.732 1.00 96.69 92 CYS A CA 1
ATOM 699 C C . CYS A 1 92 ? -7.150 -4.961 9.550 1.00 96.69 92 CYS A C 1
ATOM 701 O O . CYS A 1 92 ? -6.949 -3.750 9.587 1.00 96.69 92 CYS A O 1
ATOM 703 N N . ALA A 1 93 ? -8.122 -5.529 10.253 1.00 96.94 93 ALA A N 1
ATOM 704 C CA . ALA A 1 93 ? -9.026 -4.785 11.116 1.00 96.94 93 ALA A CA 1
ATOM 705 C C . ALA A 1 93 ? -9.219 -5.463 12.477 1.00 96.94 93 ALA A C 1
ATOM 707 O O . ALA A 1 93 ? -9.055 -6.684 12.626 1.00 96.94 93 ALA A O 1
ATOM 708 N N . THR A 1 94 ? -9.592 -4.666 13.474 1.00 95.31 94 THR A N 1
ATOM 709 C CA . THR A 1 94 ? -10.046 -5.119 14.791 1.00 95.31 94 THR A CA 1
ATOM 710 C C . THR A 1 94 ? -11.268 -4.336 15.241 1.00 95.31 94 THR A C 1
ATOM 712 O O . THR A 1 94 ? -11.384 -3.147 14.954 1.00 95.31 94 THR A O 1
ATOM 715 N N . ASP A 1 95 ? -12.152 -5.013 15.975 1.00 90.19 95 ASP A N 1
ATOM 716 C CA . ASP A 1 95 ? -13.322 -4.417 16.634 1.00 90.19 95 ASP A CA 1
ATOM 717 C C . ASP A 1 95 ? -14.278 -3.662 15.700 1.00 90.19 95 ASP A C 1
ATOM 719 O O . ASP A 1 95 ? -14.922 -2.700 16.103 1.00 90.19 95 ASP A O 1
ATOM 723 N N . LEU A 1 96 ? -14.368 -4.104 14.447 1.00 91.00 96 LEU A N 1
ATOM 724 C CA . LEU A 1 96 ? -15.285 -3.581 13.438 1.00 91.00 96 LEU A CA 1
ATOM 725 C C . LEU A 1 96 ? -16.466 -4.537 13.249 1.00 91.00 96 LEU A C 1
ATOM 727 O O . LEU A 1 96 ? -16.329 -5.750 13.450 1.00 91.00 96 LEU A O 1
ATOM 731 N N . SER A 1 97 ? -17.629 -4.001 12.869 1.00 94.50 97 SER A N 1
ATOM 732 C CA . SER A 1 97 ? -18.787 -4.835 12.546 1.00 94.50 97 SER A CA 1
ATOM 733 C C . SER A 1 97 ? -18.510 -5.676 11.296 1.00 94.50 97 SER A C 1
ATOM 735 O O . SER A 1 97 ? -17.661 -5.330 10.476 1.00 94.50 97 SER A O 1
ATOM 737 N N . GLN A 1 98 ? -19.234 -6.785 11.119 1.00 94.31 98 GLN A N 1
ATOM 738 C CA . GLN A 1 98 ? -19.061 -7.619 9.925 1.00 94.31 98 GLN A CA 1
ATOM 739 C C . GLN A 1 98 ? -19.290 -6.828 8.628 1.00 94.31 98 GLN A C 1
ATOM 741 O O . GLN A 1 98 ? -18.563 -7.022 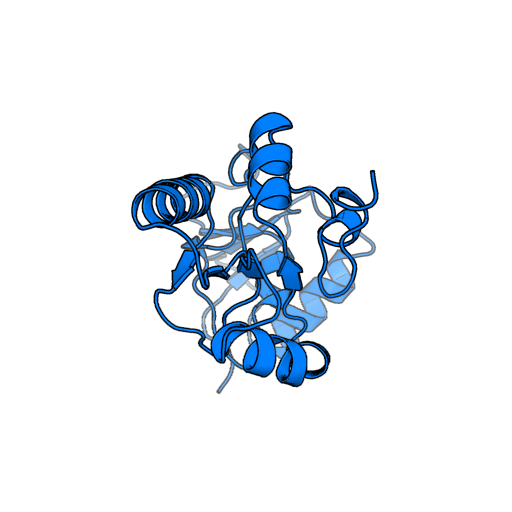7.660 1.00 94.31 98 GLN A O 1
ATOM 746 N N . TRP A 1 99 ? -20.255 -5.910 8.633 1.00 95.56 99 TRP A N 1
ATOM 747 C CA . TRP A 1 99 ? -20.552 -5.081 7.473 1.00 95.56 99 TRP A CA 1
ATOM 748 C C . TRP A 1 99 ? -19.404 -4.113 7.152 1.00 95.56 99 TRP A C 1
ATOM 750 O O . TRP A 1 99 ? -18.969 -4.045 6.005 1.00 95.56 99 TRP A O 1
ATOM 760 N N . ASP A 1 100 ? -18.831 -3.452 8.163 1.00 95.31 100 ASP A N 1
ATOM 761 C CA . ASP A 1 100 ? -17.678 -2.559 7.959 1.00 95.31 100 ASP A CA 1
ATOM 762 C C . ASP A 1 100 ? -16.446 -3.330 7.463 1.00 95.31 100 ASP A C 1
ATOM 764 O O . ASP A 1 100 ? -15.701 -2.850 6.608 1.00 95.31 100 ASP A O 1
ATOM 768 N N . LEU A 1 101 ? -16.236 -4.551 7.970 1.00 95.94 101 LEU A N 1
ATOM 769 C CA . LEU A 1 101 ? -15.164 -5.436 7.508 1.00 95.94 101 LEU A CA 1
ATOM 770 C C . LEU A 1 101 ? -15.329 -5.801 6.030 1.00 95.94 101 LEU A C 1
ATOM 772 O O . LEU A 1 101 ? -14.344 -5.817 5.292 1.00 95.94 101 LEU A O 1
ATOM 776 N N . GLU A 1 102 ? -16.550 -6.098 5.591 1.00 97.06 102 GLU A N 1
ATOM 777 C CA . GLU A 1 102 ? -16.848 -6.399 4.189 1.00 97.06 102 GLU A CA 1
ATOM 778 C C . GLU A 1 102 ? -16.583 -5.185 3.291 1.00 97.06 102 GLU A C 1
ATOM 780 O O . GLU A 1 102 ? -15.910 -5.328 2.271 1.00 97.06 102 GLU A O 1
ATOM 785 N N . VAL A 1 103 ? -17.009 -3.986 3.699 1.00 97.50 103 VAL A N 1
ATOM 786 C CA . VAL A 1 103 ? -16.769 -2.743 2.944 1.00 97.50 103 VAL A CA 1
ATOM 787 C C . VAL A 1 103 ? -15.273 -2.432 2.837 1.00 97.50 103 VAL A C 1
ATOM 789 O O . VAL A 1 103 ? -14.764 -2.252 1.728 1.00 97.50 103 VAL A O 1
ATOM 792 N N . LEU A 1 104 ? -14.550 -2.427 3.961 1.00 97.94 104 LEU A N 1
ATOM 793 C CA . LEU A 1 104 ? -13.111 -2.146 3.989 1.00 97.94 104 L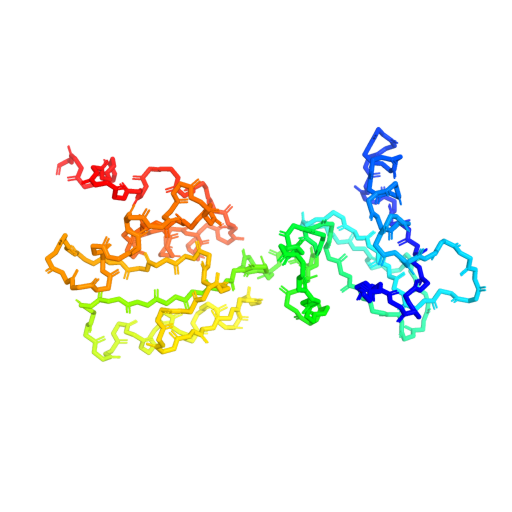EU A CA 1
ATOM 794 C C . LEU A 1 104 ? -12.320 -3.183 3.191 1.00 97.94 104 LEU A C 1
ATOM 796 O O . LEU A 1 104 ? -11.479 -2.824 2.370 1.00 97.94 104 LEU A O 1
ATOM 800 N N . SER A 1 105 ? -12.590 -4.473 3.397 1.00 98.06 105 SER A N 1
ATOM 801 C CA . SER A 1 105 ? -11.859 -5.532 2.694 1.00 98.06 105 SER A CA 1
ATOM 802 C C . SER A 1 105 ? -12.088 -5.487 1.186 1.00 98.06 105 SER A C 1
ATOM 804 O O . SER A 1 105 ? -11.124 -5.622 0.424 1.00 98.06 105 SER A O 1
ATOM 806 N N . ALA A 1 106 ? -13.326 -5.243 0.746 1.00 98.06 106 ALA A N 1
ATOM 807 C CA . ALA A 1 106 ? -13.657 -5.104 -0.664 1.00 98.06 106 ALA A CA 1
ATOM 808 C C . ALA A 1 106 ? -12.985 -3.872 -1.281 1.00 98.06 106 ALA A C 1
ATOM 810 O O . ALA A 1 106 ? -12.361 -4.002 -2.330 1.00 98.06 106 ALA A O 1
ATOM 811 N N . GLY A 1 107 ? -13.064 -2.711 -0.624 1.00 97.88 107 GLY A N 1
ATOM 812 C CA . GLY A 1 107 ? -12.480 -1.465 -1.124 1.00 97.88 107 GLY A CA 1
ATOM 813 C C . GLY A 1 107 ? -10.953 -1.478 -1.162 1.00 97.88 107 GLY A C 1
ATOM 814 O O . GLY A 1 107 ? -10.359 -1.082 -2.161 1.00 97.88 107 GLY A O 1
ATOM 815 N N . ILE A 1 108 ? -10.302 -1.993 -0.114 1.00 98.00 108 ILE A N 1
ATOM 816 C CA . ILE A 1 108 ? -8.842 -2.160 -0.100 1.00 98.00 108 ILE A CA 1
ATOM 817 C C . ILE A 1 108 ? -8.406 -3.065 -1.255 1.00 98.00 108 ILE A C 1
ATOM 819 O O . ILE A 1 108 ? -7.493 -2.718 -2.000 1.00 98.00 108 ILE A O 1
ATOM 823 N N . THR A 1 109 ? -9.072 -4.210 -1.428 1.00 96.62 109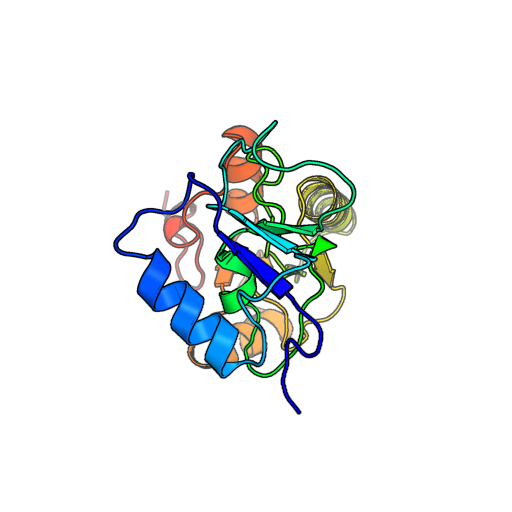 THR A N 1
ATOM 824 C CA . THR A 1 109 ? -8.690 -5.198 -2.449 1.00 96.62 109 THR A CA 1
ATOM 825 C C . THR A 1 109 ? -8.969 -4.702 -3.869 1.00 96.62 109 THR A C 1
ATOM 827 O O . THR A 1 109 ? -8.160 -4.935 -4.766 1.00 96.62 109 THR A O 1
ATOM 830 N N . SER A 1 110 ? -10.093 -4.016 -4.102 1.00 96.31 110 SER A N 1
ATOM 831 C CA . SER A 1 110 ? -10.463 -3.521 -5.436 1.00 96.31 110 SER A CA 1
ATOM 832 C C . SER A 1 110 ? -9.566 -2.386 -5.932 1.00 96.31 110 SER A C 1
ATOM 834 O O . SER A 1 110 ? -9.449 -2.199 -7.140 1.00 96.31 110 SER A O 1
ATOM 836 N N . LEU A 1 111 ? -8.907 -1.671 -5.017 1.00 96.12 111 LEU A N 1
ATOM 837 C CA . LEU A 1 111 ? -8.014 -0.548 -5.306 1.00 96.12 111 LEU A CA 1
ATOM 838 C C . LEU A 1 111 ? -6.528 -0.918 -5.126 1.00 96.12 111 LEU A C 1
ATOM 840 O O . LEU A 1 111 ? -5.694 -0.060 -4.841 1.00 96.12 111 LEU A O 1
ATOM 844 N N . GLY A 1 112 ? -6.190 -2.200 -5.292 1.00 93.50 112 GLY A N 1
ATOM 845 C CA . GLY A 1 112 ? -4.807 -2.681 -5.410 1.00 93.50 112 GLY A CA 1
ATOM 846 C C . GLY A 1 112 ? -4.137 -3.124 -4.107 1.00 93.50 112 GLY A C 1
ATOM 847 O O . GLY A 1 112 ? -2.994 -3.581 -4.140 1.00 93.50 112 GLY A O 1
ATOM 848 N N . GLY A 1 113 ? -4.833 -3.032 -2.976 1.00 95.06 113 GLY A N 1
ATOM 849 C CA . GLY A 1 113 ? -4.346 -3.501 -1.684 1.00 95.06 113 GLY A CA 1
ATOM 850 C C . GLY A 1 113 ? -4.642 -4.974 -1.409 1.00 95.06 113 GLY A C 1
ATOM 851 O O . GLY A 1 113 ? -5.183 -5.724 -2.222 1.00 95.06 113 GLY A O 1
ATOM 852 N N . GLN A 1 114 ? -4.278 -5.403 -0.207 1.00 95.19 114 GLN A N 1
ATOM 853 C CA . GLN A 1 114 ? -4.463 -6.758 0.295 1.00 95.19 114 GLN A CA 1
ATOM 854 C C . GLN A 1 114 ? -5.183 -6.738 1.635 1.00 95.19 114 GLN A C 1
ATOM 856 O O . GLN A 1 114 ? -4.946 -5.862 2.463 1.00 95.19 114 GLN A O 1
ATOM 861 N N . TRP A 1 115 ? -5.992 -7.764 1.891 1.00 97.00 115 TRP A N 1
ATOM 862 C CA . TRP A 1 115 ? -6.660 -7.948 3.175 1.00 97.00 115 TRP A CA 1
ATOM 863 C C . TRP A 1 115 ? -6.157 -9.196 3.907 1.00 97.00 115 TRP A C 1
ATOM 865 O O . TRP A 1 115 ? -5.908 -10.244 3.298 1.00 97.00 115 TRP A O 1
ATOM 875 N N . ARG A 1 116 ? -6.016 -9.099 5.230 1.00 95.94 116 ARG A N 1
ATOM 876 C CA . ARG A 1 116 ? -5.707 -10.206 6.143 1.00 95.94 116 ARG A CA 1
ATOM 877 C C . ARG A 1 116 ? -6.773 -10.279 7.228 1.00 95.94 116 ARG A C 1
ATOM 879 O O . ARG A 1 116 ? -7.115 -9.283 7.860 1.00 95.94 116 ARG A O 1
ATOM 886 N N . THR A 1 117 ? -7.271 -11.480 7.501 1.00 93.88 117 THR A N 1
ATOM 887 C CA . THR A 1 117 ? -8.212 -11.716 8.611 1.00 93.88 117 THR A CA 1
ATOM 888 C C . THR A 1 117 ? -7.505 -11.690 9.973 1.00 93.88 117 THR A C 1
ATOM 890 O O . THR A 1 117 ? -8.070 -11.246 10.978 1.00 93.88 117 THR A O 1
ATOM 893 N N . ALA A 1 118 ? -6.239 -12.111 10.006 1.00 94.06 118 ALA A N 1
ATOM 894 C CA . ALA A 1 118 ? -5.374 -12.112 11.181 1.00 94.06 118 ALA A CA 1
ATOM 895 C C . ALA A 1 118 ? -4.312 -11.002 11.112 1.00 94.06 118 ALA A C 1
ATOM 897 O O . ALA A 1 118 ? -3.945 -10.553 10.030 1.00 94.06 118 ALA A O 1
ATOM 898 N N . LEU A 1 119 ? -3.802 -10.586 12.277 1.00 93.25 119 LEU A N 1
ATOM 899 C CA . LEU A 1 119 ? -2.649 -9.688 12.356 1.00 93.25 119 LEU A CA 1
ATOM 900 C C . LEU A 1 119 ? -1.370 -10.499 12.129 1.00 93.25 119 LEU A C 1
ATOM 902 O O . LEU A 1 119 ? -0.907 -11.198 13.030 1.00 93.25 119 LEU A O 1
ATOM 906 N N . THR A 1 120 ? -0.842 -10.437 10.914 1.00 90.94 120 THR A N 1
ATOM 907 C CA . THR A 1 120 ? 0.399 -11.095 10.489 1.00 90.94 120 THR A CA 1
ATOM 908 C C . THR A 1 120 ? 1.533 -10.076 10.354 1.00 90.94 120 THR A C 1
ATOM 910 O O . THR A 1 120 ? 1.298 -8.871 10.376 1.00 90.94 120 THR A O 1
ATOM 913 N N . ARG A 1 121 ? 2.785 -10.545 10.251 1.00 86.00 121 ARG A N 1
ATOM 914 C CA . ARG A 1 121 ? 3.973 -9.668 10.201 1.00 86.00 121 ARG A CA 1
ATOM 915 C C . ARG A 1 121 ? 3.988 -8.734 8.983 1.00 86.00 121 ARG A C 1
ATOM 917 O O . ARG A 1 121 ? 4.567 -7.662 9.066 1.00 86.00 121 ARG A O 1
ATOM 924 N N . ASP A 1 122 ? 3.366 -9.144 7.884 1.00 87.12 122 ASP A N 1
ATOM 925 C CA . ASP A 1 122 ? 3.257 -8.377 6.640 1.00 87.12 122 ASP A CA 1
ATOM 926 C C . ASP A 1 122 ? 2.157 -7.304 6.677 1.00 87.12 122 ASP A C 1
ATOM 928 O O . ASP A 1 122 ? 2.015 -6.560 5.713 1.00 87.12 122 ASP A O 1
ATOM 932 N N . VAL A 1 123 ? 1.362 -7.211 7.753 1.00 92.69 123 VAL A N 1
ATOM 933 C CA . VAL A 1 123 ? 0.341 -6.162 7.882 1.00 92.69 123 VAL A CA 1
ATOM 934 C C . VAL A 1 123 ? 1.013 -4.801 8.047 1.00 92.69 123 VAL A C 1
ATOM 936 O O . VAL A 1 123 ? 1.787 -4.569 8.972 1.00 92.69 123 VAL A O 1
ATOM 939 N N . THR A 1 124 ? 0.645 -3.887 7.156 1.00 93.94 124 THR A N 1
ATOM 940 C CA . THR A 1 124 ? 1.124 -2.495 7.118 1.00 93.94 124 THR A CA 1
ATOM 941 C C . THR A 1 124 ? 0.115 -1.530 7.735 1.00 93.94 124 THR A C 1
ATOM 943 O O . THR A 1 124 ? 0.512 -0.511 8.287 1.00 93.94 124 THR A O 1
ATOM 946 N N . HIS A 1 125 ? -1.183 -1.851 7.661 1.00 97.12 125 HIS A N 1
ATOM 947 C CA . HIS A 1 125 ? -2.273 -1.001 8.139 1.00 97.12 125 HIS A CA 1
ATOM 948 C C . HIS A 1 125 ? -3.235 -1.833 8.992 1.00 97.12 125 HIS A C 1
ATOM 950 O O . HIS A 1 125 ? -3.836 -2.798 8.517 1.00 97.12 125 HIS A O 1
ATOM 956 N N . LEU A 1 126 ? -3.405 -1.465 10.259 1.00 97.75 126 LEU A N 1
ATOM 957 C CA . LEU A 1 126 ? -4.446 -2.013 11.120 1.00 97.75 126 LEU A CA 1
ATOM 958 C C . LEU A 1 126 ? -5.533 -0.960 11.341 1.00 97.75 126 LEU A C 1
ATOM 960 O O . LEU A 1 126 ? -5.302 0.036 12.024 1.00 97.75 126 LEU A O 1
ATOM 964 N N . PHE A 1 127 ? -6.736 -1.226 10.843 1.00 97.94 127 PHE A N 1
ATOM 965 C CA . PHE A 1 127 ? -7.925 -0.444 11.165 1.00 97.94 127 PHE A CA 1
ATOM 966 C C . PHE A 1 127 ? -8.450 -0.812 12.554 1.00 97.94 127 PHE A C 1
ATOM 968 O O . PHE A 1 127 ? -8.718 -1.983 12.843 1.00 97.94 127 PHE A O 1
ATOM 975 N N . ALA A 1 128 ? -8.612 0.188 13.416 1.00 95.62 128 ALA A N 1
ATOM 976 C CA . ALA A 1 128 ? -9.132 0.025 14.768 1.00 95.62 128 ALA A CA 1
ATOM 977 C C . ALA A 1 128 ? -10.110 1.152 15.123 1.00 95.62 128 ALA A C 1
ATOM 979 O O . ALA A 1 128 ? -9.833 2.326 14.868 1.00 95.62 128 ALA A O 1
ATOM 980 N N . LEU A 1 129 ? -11.229 0.799 15.764 1.00 90.00 129 LEU A N 1
ATOM 981 C CA . LEU A 1 129 ? -12.185 1.770 16.317 1.00 90.00 129 LEU A CA 1
ATOM 982 C C . LEU A 1 129 ? -11.841 2.216 17.740 1.00 90.00 129 LEU A C 1
ATOM 984 O O . LEU A 1 129 ? -12.214 3.313 18.148 1.00 90.00 129 LEU A O 1
ATOM 988 N N . HIS A 1 130 ? -11.155 1.375 18.516 1.00 85.06 130 HIS A N 1
ATOM 989 C CA . HIS A 1 130 ? -10.845 1.673 19.909 1.00 85.06 130 HIS A CA 1
ATOM 990 C C . HIS A 1 130 ? -9.598 0.942 20.418 1.00 85.06 130 HIS A C 1
ATOM 992 O O . HIS A 1 130 ? -9.201 -0.103 19.905 1.00 85.06 130 HIS A O 1
ATOM 998 N N . LYS A 1 131 ? -9.027 1.456 21.514 1.00 89.12 131 LYS A N 1
ATOM 999 C CA . LYS A 1 131 ? -7.733 1.034 22.088 1.00 89.12 131 LYS A CA 1
ATOM 1000 C C . LYS A 1 131 ? -7.748 -0.312 22.845 1.00 89.12 131 LYS A C 1
ATOM 1002 O O . LYS A 1 131 ? -6.764 -0.669 23.489 1.00 89.12 131 LYS A O 1
ATOM 1007 N N . GLN A 1 132 ? -8.877 -1.018 22.873 1.00 87.00 132 GLN A N 1
ATOM 1008 C CA . GLN A 1 132 ? -9.149 -2.038 23.897 1.00 87.00 132 GLN A CA 1
ATOM 1009 C C . GLN A 1 132 ? -8.828 -3.476 23.473 1.00 87.00 132 GLN A C 1
ATOM 1011 O O . GLN A 1 132 ? -8.645 -4.323 24.345 1.00 87.00 132 GLN A O 1
ATOM 1016 N N . SER A 1 133 ? -8.734 -3.782 22.178 1.00 89.75 133 SER A N 1
ATOM 1017 C CA . SER A 1 133 ? -8.484 -5.161 21.749 1.00 89.75 133 SER A CA 1
ATOM 1018 C C . SER A 1 133 ? -7.041 -5.611 21.917 1.00 89.75 133 SER A C 1
ATOM 1020 O O . SER A 1 133 ? -6.084 -4.846 21.790 1.00 89.75 133 SER A O 1
ATOM 1022 N N . ASN A 1 134 ? -6.884 -6.925 22.075 1.00 91.81 134 ASN A N 1
ATOM 1023 C CA . ASN A 1 134 ? -5.581 -7.587 22.048 1.00 91.81 134 ASN A CA 1
ATOM 1024 C C . ASN A 1 134 ? -4.835 -7.330 20.728 1.00 91.81 134 ASN A C 1
ATOM 1026 O O . ASN A 1 134 ? -3.616 -7.157 20.738 1.00 91.81 134 ASN A O 1
ATOM 1030 N N . LYS A 1 135 ? -5.560 -7.283 19.595 1.00 92.81 135 LYS A N 1
ATOM 1031 C CA . LYS A 1 135 ? -4.976 -6.989 18.278 1.00 92.81 135 LYS A CA 1
ATOM 1032 C C . LYS A 1 135 ? -4.430 -5.559 18.237 1.00 92.81 135 LYS A C 1
ATOM 1034 O O . LYS A 1 135 ? -3.291 -5.381 17.818 1.00 92.81 135 LYS A O 1
ATOM 1039 N N . TYR A 1 136 ? -5.179 -4.578 18.752 1.00 95.88 136 TYR A N 1
ATOM 1040 C CA . TYR A 1 136 ? -4.706 -3.199 18.897 1.00 95.88 136 TYR A CA 1
ATOM 1041 C C . TYR A 1 136 ? -3.443 -3.110 19.764 1.00 95.88 136 TYR A C 1
ATOM 1043 O O . TYR A 1 136 ? -2.441 -2.548 19.334 1.00 95.88 136 TYR A O 1
ATOM 1051 N N . GLN A 1 137 ? -3.454 -3.701 20.962 1.00 95.50 137 GLN A N 1
ATOM 1052 C CA . GLN A 1 137 ? -2.309 -3.629 21.882 1.00 95.50 137 GLN A CA 1
ATOM 1053 C C . GLN A 1 137 ? -1.052 -4.266 21.283 1.00 95.50 137 GLN A C 1
ATOM 1055 O O . GLN A 1 137 ? 0.039 -3.706 21.371 1.00 95.50 137 GLN A O 1
ATOM 1060 N N . THR A 1 138 ? -1.222 -5.417 20.629 1.00 95.06 138 THR A N 1
ATOM 1061 C CA . THR A 1 138 ? -0.143 -6.121 19.930 1.00 95.06 138 THR A CA 1
ATOM 1062 C C . THR A 1 138 ? 0.404 -5.267 18.790 1.00 95.06 138 THR A C 1
ATOM 1064 O O . THR A 1 138 ? 1.615 -5.119 18.657 1.00 95.06 138 THR A O 1
ATOM 1067 N N . ALA A 1 139 ? -0.472 -4.654 17.995 1.00 94.88 139 ALA A N 1
ATOM 1068 C CA . ALA A 1 139 ? -0.054 -3.791 16.903 1.00 94.88 139 ALA A CA 1
ATOM 1069 C C . ALA A 1 139 ? 0.700 -2.550 17.389 1.00 94.88 139 ALA A C 1
ATOM 1071 O O . ALA A 1 139 ? 1.775 -2.265 16.872 1.00 94.88 139 ALA A O 1
ATOM 1072 N N . MET A 1 140 ? 0.207 -1.875 18.430 1.00 95.50 140 MET A N 1
ATOM 1073 C CA . MET A 1 140 ? 0.898 -0.735 19.043 1.00 95.50 140 MET A CA 1
ATOM 1074 C C . MET A 1 140 ? 2.288 -1.109 19.568 1.00 95.50 140 MET A C 1
ATOM 1076 O O . MET A 1 140 ? 3.221 -0.321 19.443 1.00 95.50 140 MET A O 1
ATOM 1080 N N . TYR A 1 141 ? 2.440 -2.308 20.138 1.00 95.31 141 TYR A N 1
ATOM 1081 C CA . TYR A 1 141 ? 3.734 -2.800 20.609 1.00 95.31 141 TYR A CA 1
ATOM 1082 C C . TYR A 1 141 ? 4.723 -3.031 19.457 1.00 95.31 141 TYR A C 1
ATOM 1084 O O . TYR A 1 141 ? 5.898 -2.690 19.581 1.00 95.31 141 TYR A O 1
ATOM 1092 N N . PHE A 1 142 ? 4.261 -3.593 18.335 1.00 93.50 142 PHE A N 1
ATOM 1093 C CA . PHE A 1 142 ? 5.129 -3.942 17.208 1.00 93.50 142 PHE A CA 1
ATOM 1094 C C . PHE A 1 142 ? 5.345 -2.816 16.189 1.00 93.50 142 PHE A C 1
ATOM 1096 O O . PHE A 1 142 ? 6.339 -2.861 15.468 1.00 93.50 142 PHE A O 1
ATOM 1103 N N . ALA A 1 143 ? 4.487 -1.794 16.154 1.00 91.12 143 ALA A N 1
ATOM 1104 C CA . ALA A 1 143 ? 4.562 -0.702 15.182 1.00 91.12 143 ALA A CA 1
ATOM 1105 C C . ALA A 1 143 ? 5.942 -0.029 15.061 1.00 91.12 143 ALA A C 1
ATOM 1107 O O . ALA A 1 143 ? 6.394 0.141 13.930 1.00 91.12 143 ALA A O 1
ATOM 1108 N N . PRO A 1 144 ? 6.681 0.279 16.150 1.00 89.31 144 PRO A N 1
ATOM 1109 C CA . PRO A 1 144 ? 8.021 0.864 16.036 1.00 89.31 144 PRO A CA 1
ATOM 1110 C C . PRO A 1 144 ? 9.046 -0.038 15.334 1.00 89.31 144 PRO A C 1
ATOM 1112 O O . PRO A 1 144 ? 10.068 0.450 14.860 1.00 89.31 144 PRO A O 1
ATOM 1115 N N . TYR A 1 145 ? 8.796 -1.348 15.298 1.00 87.38 145 TYR A N 1
ATOM 1116 C CA . TYR A 1 145 ? 9.687 -2.342 14.703 1.00 87.38 145 TYR A CA 1
ATOM 1117 C C . TYR A 1 145 ? 9.281 -2.721 13.280 1.00 87.38 145 TYR A C 1
ATOM 1119 O O . TYR A 1 145 ? 10.134 -3.140 12.505 1.00 87.38 145 TYR A O 1
ATOM 1127 N N . THR A 1 146 ? 7.992 -2.616 12.947 1.00 85.50 146 THR A N 1
ATOM 1128 C CA . THR A 1 146 ? 7.453 -3.027 11.641 1.00 85.50 146 THR A CA 1
ATOM 1129 C C . THR A 1 146 ? 7.086 -1.856 10.736 1.00 85.50 146 THR A C 1
ATOM 1131 O O . THR A 1 146 ? 6.817 -2.072 9.561 1.00 85.50 146 THR A O 1
ATOM 1134 N N . GLY A 1 147 ? 7.019 -0.631 11.267 1.00 87.12 147 GLY A N 1
ATOM 1135 C CA . GLY A 1 147 ? 6.489 0.527 10.543 1.00 87.12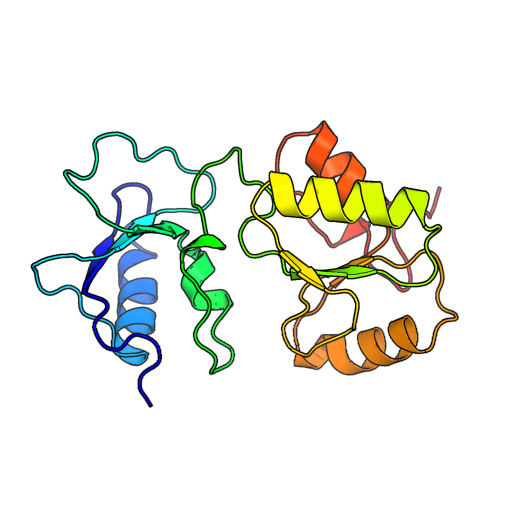 147 GLY A CA 1
ATOM 1136 C C . GLY A 1 147 ? 4.975 0.467 10.308 1.00 87.12 147 GLY A C 1
ATOM 1137 O O . GLY A 1 147 ? 4.457 1.221 9.494 1.00 87.12 147 GLY A O 1
ATOM 1138 N N . MET A 1 148 ? 4.257 -0.431 10.994 1.00 93.06 148 MET A N 1
ATOM 1139 C CA . MET A 1 148 ? 2.810 -0.581 10.834 1.00 93.06 148 MET A CA 1
ATOM 1140 C C . MET A 1 148 ? 2.060 0.653 11.340 1.00 93.06 148 MET A C 1
ATOM 1142 O O . MET A 1 148 ? 2.286 1.122 12.457 1.00 93.06 148 MET A O 1
ATOM 1146 N N . PHE A 1 149 ? 1.088 1.105 10.555 1.00 96.25 149 PHE A N 1
ATOM 1147 C CA . PHE A 1 149 ? 0.158 2.160 10.925 1.00 96.25 149 PHE A CA 1
ATOM 1148 C C . PHE A 1 149 ? -1.084 1.569 11.593 1.00 96.25 149 PHE A C 1
ATOM 1150 O O . PHE A 1 149 ? -1.733 0.673 11.051 1.00 96.25 149 PHE A O 1
ATOM 1157 N N . ILE A 1 150 ? -1.439 2.078 12.772 1.00 97.31 150 ILE A N 1
ATOM 1158 C CA . ILE A 1 150 ? -2.697 1.748 13.447 1.00 97.31 150 ILE A CA 1
ATOM 1159 C C . ILE A 1 150 ? -3.614 2.952 13.286 1.00 97.31 150 ILE A C 1
ATOM 1161 O O . ILE A 1 150 ? -3.330 4.015 13.833 1.00 97.31 150 ILE A O 1
ATOM 1165 N N . LEU A 1 151 ? -4.695 2.795 12.527 1.00 97.25 151 LEU A N 1
ATOM 1166 C CA . LEU A 1 151 ? -5.473 3.907 11.981 1.00 97.25 151 LEU A CA 1
ATOM 1167 C C . LEU A 1 151 ? -6.956 3.789 12.311 1.00 97.25 151 LEU A C 1
ATOM 1169 O O . LEU A 1 151 ? -7.490 2.692 12.503 1.00 97.25 151 LEU A O 1
ATOM 1173 N N . THR A 1 152 ? -7.641 4.928 12.320 1.00 96.56 152 THR A N 1
ATOM 1174 C CA . THR A 1 152 ? -9.109 4.952 12.263 1.00 96.56 152 THR A CA 1
ATOM 1175 C C . THR A 1 152 ? -9.609 4.642 10.838 1.00 96.56 152 THR A C 1
ATOM 1177 O O . THR A 1 152 ? -8.899 4.942 9.874 1.00 96.56 152 THR A O 1
ATOM 1180 N N . PRO A 1 153 ? -10.827 4.086 10.665 1.00 96.25 153 PRO A N 1
ATOM 1181 C CA . PRO A 1 153 ? -11.403 3.825 9.339 1.00 96.25 153 PRO A CA 1
ATOM 1182 C C . PRO A 1 153 ? -11.528 5.056 8.429 1.00 96.25 153 PRO A C 1
ATOM 1184 O O . PRO A 1 153 ? -11.452 4.901 7.218 1.00 96.25 153 PRO A O 1
ATOM 1187 N N . HIS A 1 154 ? -11.604 6.270 8.989 1.00 96.19 154 HIS A N 1
ATOM 1188 C CA . HIS A 1 154 ? -11.719 7.515 8.218 1.00 96.19 154 HIS A CA 1
ATOM 1189 C C . HIS A 1 154 ? -10.593 7.711 7.191 1.00 96.19 154 HIS A C 1
ATOM 1191 O O . HIS A 1 154 ? -10.820 8.325 6.158 1.00 96.19 154 HIS A O 1
ATOM 1197 N N . TRP A 1 155 ? -9.393 7.161 7.427 1.00 98.06 155 TRP A N 1
ATOM 1198 C CA . TRP A 1 155 ? -8.309 7.219 6.437 1.00 98.06 155 TRP A CA 1
ATOM 1199 C C . TRP A 1 155 ? -8.701 6.538 5.121 1.00 98.06 155 TRP A C 1
ATOM 1201 O O . TRP A 1 155 ? -8.374 7.031 4.042 1.00 98.06 155 TRP A O 1
ATOM 1211 N N . PHE A 1 156 ? -9.409 5.407 5.211 1.00 98.19 156 PHE A N 1
ATOM 1212 C CA . PHE A 1 156 ? -9.923 4.705 4.042 1.00 98.19 156 PHE A CA 1
ATOM 1213 C C . PHE A 1 156 ? -10.998 5.542 3.351 1.00 98.19 156 PHE A C 1
ATOM 1215 O O . PHE A 1 156 ? -10.894 5.758 2.145 1.00 98.19 156 PHE A O 1
ATOM 1222 N N . ASP A 1 157 ? -11.976 6.045 4.108 1.00 97.06 157 ASP A N 1
ATOM 1223 C CA . ASP A 1 157 ? -13.085 6.829 3.557 1.00 97.06 157 ASP A CA 1
ATOM 1224 C C . ASP A 1 157 ? -12.572 8.068 2.813 1.00 97.06 157 ASP A C 1
ATOM 1226 O O . ASP A 1 157 ? -12.918 8.285 1.651 1.00 97.06 157 ASP A O 1
ATOM 1230 N N . ASP A 1 158 ? -11.672 8.825 3.441 1.00 97.69 158 ASP A N 1
ATOM 1231 C CA . ASP A 1 158 ? -11.106 10.045 2.868 1.00 97.69 158 ASP A CA 1
ATOM 1232 C C . ASP A 1 158 ? -10.192 9.740 1.668 1.00 97.69 158 ASP A C 1
ATOM 1234 O O . ASP A 1 158 ? -10.246 10.451 0.662 1.00 97.69 158 ASP A O 1
ATOM 1238 N N . SER A 1 159 ? -9.397 8.660 1.718 1.00 97.56 159 SER A N 1
ATOM 1239 C CA . SER A 1 159 ? -8.573 8.230 0.573 1.00 97.56 159 SER A CA 1
ATOM 1240 C C . SER A 1 159 ? -9.436 7.857 -0.634 1.00 97.56 159 SER A C 1
ATOM 1242 O O . SER A 1 159 ? -9.167 8.276 -1.761 1.00 97.56 159 SER A O 1
ATOM 1244 N N . VAL A 1 160 ? -10.503 7.085 -0.406 1.00 97.06 160 VAL A N 1
ATOM 1245 C CA . VAL A 1 160 ? -11.444 6.678 -1.459 1.00 97.06 160 VAL A CA 1
ATOM 1246 C C . VAL A 1 160 ? -12.183 7.892 -2.012 1.00 97.06 160 VAL A C 1
ATOM 1248 O O . VAL A 1 160 ? -12.308 8.027 -3.229 1.00 97.06 160 VAL A O 1
ATOM 1251 N N . GLN A 1 161 ? -12.637 8.797 -1.146 1.00 96.88 161 GLN A N 1
ATOM 1252 C CA . GLN A 1 161 ? -13.351 10.004 -1.552 1.00 96.88 161 GLN A CA 1
ATOM 1253 C C . GLN A 1 161 ? -12.481 10.943 -2.397 1.00 96.88 161 GLN A C 1
ATOM 1255 O O . GLN A 1 161 ? -12.977 11.540 -3.355 1.00 96.88 161 GLN A O 1
ATOM 1260 N N . LEU A 1 162 ? -11.200 11.087 -2.054 1.00 95.94 162 LEU A N 1
ATOM 1261 C CA . LEU A 1 162 ? -10.254 11.934 -2.785 1.00 95.94 162 LEU A CA 1
ATOM 1262 C C . LEU A 1 162 ? -9.659 11.248 -4.021 1.00 95.94 162 LEU A C 1
ATOM 1264 O O . LEU A 1 162 ? -9.082 11.928 -4.870 1.00 95.94 162 LEU A O 1
ATOM 1268 N N . GLY A 1 163 ? -9.808 9.927 -4.146 1.00 94.56 163 GLY A N 1
ATOM 1269 C CA . GLY A 1 163 ? -9.257 9.151 -5.255 1.00 94.56 163 GLY A CA 1
ATOM 1270 C C . GLY A 1 163 ? -7.733 9.044 -5.219 1.00 94.56 163 GLY A C 1
ATOM 1271 O O . GLY A 1 163 ? -7.109 8.869 -6.263 1.00 94.56 163 GLY A O 1
ATOM 1272 N N . CYS A 1 164 ? -7.117 9.169 -4.042 1.00 93.81 164 CYS A N 1
ATOM 1273 C CA . CYS A 1 164 ? -5.679 9.001 -3.854 1.00 93.81 164 CYS A CA 1
ATOM 1274 C C . CYS A 1 164 ? -5.360 8.534 -2.429 1.00 93.81 164 CYS A C 1
ATOM 1276 O O . CYS A 1 164 ? -6.142 8.736 -1.502 1.00 93.81 164 CYS A O 1
ATOM 1278 N N . ARG A 1 165 ? -4.187 7.921 -2.237 1.00 93.25 165 ARG A N 1
ATOM 1279 C CA . ARG A 1 165 ? -3.692 7.594 -0.896 1.00 93.25 165 ARG A CA 1
ATOM 1280 C C . ARG A 1 165 ? -3.271 8.870 -0.185 1.00 93.25 165 ARG A C 1
ATOM 1282 O O . ARG A 1 165 ? -2.329 9.535 -0.618 1.00 93.25 165 ARG A O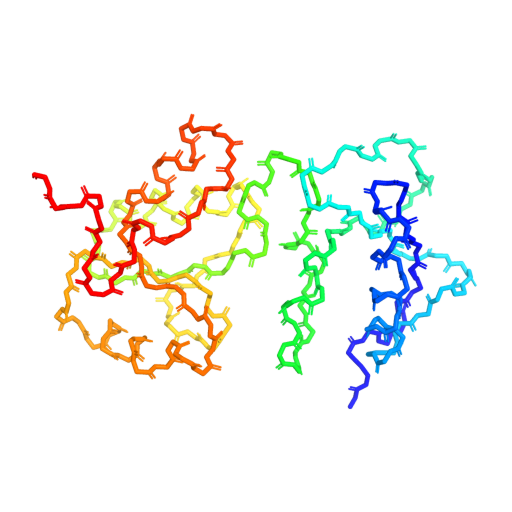 1
ATOM 1289 N N . ILE A 1 166 ? -3.942 9.189 0.912 1.00 95.56 166 ILE A N 1
ATOM 1290 C CA . ILE A 1 166 ? -3.573 10.328 1.754 1.00 95.56 166 ILE A CA 1
ATOM 1291 C C . ILE A 1 166 ? -2.646 9.901 2.891 1.00 95.56 166 ILE A C 1
ATOM 1293 O O . ILE A 1 166 ? -2.492 8.716 3.183 1.00 95.56 166 ILE A O 1
ATOM 1297 N N . SER A 1 167 ? -2.052 10.893 3.554 1.00 96.00 167 SER A N 1
ATOM 1298 C CA . SER A 1 167 ? -1.206 10.670 4.727 1.00 96.00 167 SER A CA 1
ATOM 1299 C C . SER A 1 167 ? -1.959 9.934 5.833 1.00 96.00 167 SER A C 1
ATOM 1301 O O . SER A 1 167 ? -3.068 10.313 6.210 1.00 96.00 167 SER A O 1
ATOM 1303 N N . GLU A 1 168 ? -1.319 8.914 6.390 1.00 96.94 168 GLU A N 1
ATOM 1304 C CA . GLU A 1 168 ? -1.805 8.128 7.520 1.00 96.94 168 GLU A CA 1
ATOM 1305 C C . GLU A 1 168 ? -1.806 8.943 8.824 1.00 96.94 168 GLU A C 1
ATOM 1307 O O . GLU A 1 168 ? -2.643 8.718 9.697 1.00 96.94 168 GLU A O 1
ATOM 1312 N N . ILE A 1 169 ? -0.895 9.918 8.947 1.00 96.38 169 ILE A N 1
ATOM 1313 C CA . ILE A 1 169 ? -0.568 10.623 10.200 1.00 96.38 169 ILE A CA 1
ATOM 1314 C C . ILE A 1 169 ? -1.799 11.171 10.948 1.00 96.38 169 ILE A C 1
ATOM 1316 O O . ILE A 1 169 ? -1.930 10.864 12.134 1.00 96.38 169 ILE A O 1
ATOM 1320 N N . PRO A 1 170 ? -2.736 11.903 10.309 1.00 96.88 170 PRO A N 1
ATOM 1321 C CA . PRO A 1 170 ? -3.878 12.505 11.012 1.00 96.88 170 PRO A CA 1
ATOM 1322 C C . PRO A 1 170 ? -4.863 11.485 11.605 1.00 96.88 170 PRO A C 1
ATOM 1324 O O . PRO A 1 170 ? -5.743 11.838 12.393 1.00 96.88 170 PRO A O 1
ATOM 1327 N N . TYR A 1 171 ? -4.740 10.217 11.214 1.00 97.25 171 TYR A N 1
ATOM 1328 C CA . TYR A 1 171 ? -5.651 9.134 11.568 1.00 97.25 171 TYR A CA 1
ATOM 1329 C C . TYR A 1 171 ? -5.026 8.142 12.549 1.00 97.25 171 TYR A C 1
ATOM 1331 O O . TYR A 1 171 ? -5.685 7.160 12.905 1.00 97.25 171 TYR A O 1
ATOM 1339 N N . LEU A 1 172 ? -3.770 8.361 12.956 1.00 96.62 172 LEU A N 1
ATOM 1340 C CA . LEU A 1 172 ? -3.014 7.425 13.779 1.00 96.62 172 LEU A CA 1
ATOM 1341 C C . LEU A 1 172 ? -3.520 7.372 15.215 1.00 96.62 172 LEU A C 1
ATOM 1343 O O . LEU A 1 172 ? -3.691 8.378 15.897 1.00 96.62 172 LEU A O 1
ATOM 1347 N N . TRP A 1 173 ? -3.652 6.154 15.719 1.00 95.62 173 TRP A N 1
ATOM 1348 C CA . TRP A 1 173 ? -3.720 5.905 17.148 1.00 95.62 173 TRP A CA 1
ATOM 1349 C C . TRP A 1 173 ? -2.344 6.132 17.808 1.00 95.62 173 TRP A C 1
ATOM 1351 O O . TRP A 1 173 ? -1.311 5.914 17.174 1.00 95.62 173 TRP A O 1
ATOM 1361 N N . PRO A 1 174 ? -2.289 6.529 19.096 1.00 94.12 174 PRO A N 1
ATOM 1362 C CA . PRO A 1 174 ? -3.388 6.566 20.059 1.00 94.12 174 PRO A CA 1
ATOM 1363 C C . PRO A 1 174 ? -4.219 7.861 20.073 1.00 94.12 174 PRO A C 1
ATOM 1365 O O . PRO A 1 174 ? -5.255 7.857 20.731 1.00 94.12 174 PRO A O 1
ATOM 1368 N N . ASP A 1 175 ? -3.813 8.933 19.402 1.00 93.62 175 ASP A N 1
ATOM 1369 C CA . ASP A 1 175 ? -4.539 10.215 19.397 1.00 93.62 175 ASP A CA 1
ATOM 1370 C C . ASP A 1 175 ? -4.778 10.687 17.957 1.00 93.62 175 ASP A C 1
ATOM 1372 O O . ASP A 1 175 ? -4.042 11.535 17.453 1.00 93.62 175 ASP A O 1
ATOM 1376 N N . PRO A 1 176 ? -5.794 10.127 17.277 1.00 93.75 176 PRO A N 1
ATOM 1377 C CA . PRO A 1 176 ? -6.105 10.512 15.908 1.00 93.75 176 PRO A CA 1
ATOM 1378 C C . PRO A 1 176 ? -6.648 11.945 15.869 1.00 93.75 176 PRO A C 1
ATOM 1380 O O . PRO A 1 176 ? -7.714 12.234 16.418 1.00 93.75 176 PRO A O 1
ATOM 1383 N N . GLU A 1 177 ? -5.935 12.835 15.177 1.00 94.94 177 GLU A N 1
ATOM 1384 C CA . GLU A 1 177 ? -6.280 14.256 15.023 1.00 94.94 177 GLU A CA 1
ATOM 1385 C C . GLU A 1 177 ? -7.685 14.455 14.440 1.00 94.94 177 GLU A C 1
ATOM 1387 O O . GLU A 1 177 ? -8.401 15.380 14.829 1.00 94.94 177 GLU A O 1
ATOM 1392 N N . VAL A 1 178 ? -8.111 13.558 13.546 1.00 93.12 178 VAL A N 1
ATOM 1393 C CA . VAL A 1 178 ? -9.442 13.597 12.920 1.00 93.12 178 VAL A CA 1
ATOM 1394 C C . VAL A 1 178 ? -10.591 13.449 13.929 1.00 93.12 178 VAL A C 1
ATOM 1396 O O . VAL A 1 178 ? -11.688 13.941 13.675 1.00 93.12 178 VAL A O 1
ATOM 1399 N N . LEU A 1 179 ? -10.347 12.822 15.089 1.00 90.19 179 LEU A N 1
ATOM 1400 C CA . LEU A 1 179 ? -11.347 12.640 16.150 1.00 90.19 179 LEU A CA 1
ATOM 1401 C C . LEU A 1 179 ? -11.277 13.713 17.245 1.00 90.19 179 LEU A C 1
ATOM 1403 O O . LEU A 1 179 ? -12.104 13.707 18.152 1.00 90.19 179 LEU A O 1
ATOM 1407 N N . ALA A 1 180 ? -10.306 14.628 17.195 1.00 84.44 180 ALA A N 1
ATOM 1408 C CA . ALA A 1 180 ? -10.092 15.645 18.227 1.00 84.44 180 ALA A CA 1
ATOM 1409 C C . ALA A 1 180 ? -11.051 16.855 18.124 1.00 84.44 180 ALA A C 1
ATOM 1411 O O . ALA A 1 180 ? -10.758 17.917 18.677 1.00 84.44 180 ALA A O 1
ATOM 1412 N N . ARG A 1 181 ? -12.167 16.720 17.397 1.00 57.31 181 ARG A N 1
ATOM 1413 C CA . ARG A 1 181 ? -13.133 17.792 17.113 1.00 57.31 181 ARG A CA 1
ATOM 1414 C C . ARG A 1 181 ? -14.470 17.576 17.804 1.00 57.31 181 ARG A C 1
ATOM 1416 O O . ARG A 1 181 ? -14.952 16.425 17.809 1.00 57.31 181 ARG A O 1
#

Secondary structure (DSSP, 8-state):
--TTTT-BEEE-TTS-HHHHHHHHHHHHHTT-B-PSSP-EEEE-TT---TTS--SSPEEEEGGGGTT-SSS---GGG----TT-TTTT-EEEEES--HHHHHHHHHHHHHTT-EE-SS--TT--EEEES-TTSHHHHHHHHHHHHH--EEE-THHHHHHHHHTSPPPSGGGBSSS-GGG--

Radius of gyration: 17.56 Å; chains: 1; bounding box: 42×34×49 Å

Foldseek 3Di:
DQLQAPAQEDEAPQDDPVCVVVLQVLCVVSPYHVDDPHQEYEHAAQDDRPPVDDDRHLYFYSCLSVLPPVHHDDRQLGHSHLLLQLRLAEEEEDPDDPVVVVVVQCLNVVSRHHYDPDDDLSHQEYEYPDCPDPRNVVCVVCCVPRVHFYFHCVQSVVCVVVSHRDDRQCGGPPDRVVPPD